Protein AF-A0A974PLM8-F1 (afdb_monomer_lite)

Sequence (100 aa):
MRSRGSGTSSMSRRLQADDLGKVLLAPVAPSREGDACLSHDVHRSNDDPGLWVVYENWRSSGDLDGHFALPHMQAFVARIPDLVEGELDLRSFTRLSGAV

Radius of gyration: 17.95 Å; chains: 1; bounding box: 34×33×64 Å

Foldseek 3Di:
DDDDDPDPPPPDLPVLLVVVVVLLCVCQVVLVVDPFWPHWDKDADPVDSQDIDIDTDGPDVVSVVVVCPDPVNVVSLVCVPVRHDDDDDDDDDDDPVVVD

Secondary structure (DSSP, 8-state):
------------THHHHHHHHHHHHTTHHHHHTSTTEEEEEEEE-SS-TT-EEEEEEES-HHHHHHHHTSHHHHHHHHHHHHHSSS---------GGG--

pLDDT: mean 78.72, std 17.42, range [29.56, 93.88]

InterPro domains:
  IPR007138 Antibiotic biosynthesis monooxygenase domain [PF03992] (16-79)
  IPR007138 Antibiotic biosynthesis monooxygenase domain [PS51725] (1-93)
  IPR011008 Dimeric alpha-beta barrel [SSF54909] (17-88)
  IPR050744 AI-2 Signaling Cycle Isomerase LsrG [PTHR33336] (16-96)

Structure (mmCIF, N/CA/C/O backbone):
data_AF-A0A974PLM8-F1
#
_entry.id   AF-A0A974PLM8-F1
#
loop_
_atom_site.group_PDB
_atom_site.id
_atom_site.type_symbol
_atom_site.label_atom_id
_atom_site.label_alt_id
_atom_site.label_comp_id
_atom_site.label_asym_id
_atom_site.label_entity_id
_atom_site.label_seq_id
_atom_site.pdbx_PDB_ins_code
_atom_site.Cartn_x
_atom_site.Cartn_y
_atom_site.Cartn_z
_atom_site.occupancy
_atom_site.B_iso_or_equiv
_atom_site.auth_seq_id
_atom_site.auth_comp_id
_atom_site.auth_asym_id
_atom_site.auth_atom_id
_atom_site.pdbx_PDB_model_num
ATOM 1 N N . MET A 1 1 ? -13.424 -1.245 49.608 1.00 39.44 1 MET A N 1
ATOM 2 C CA . MET A 1 1 ? -14.182 -2.229 48.806 1.00 39.44 1 MET A CA 1
ATOM 3 C C . MET A 1 1 ? -15.059 -1.464 47.811 1.00 39.44 1 MET A C 1
ATOM 5 O O . MET A 1 1 ? -16.099 -0.960 48.202 1.00 39.44 1 MET A O 1
ATOM 9 N N . ARG A 1 2 ? -14.612 -1.257 46.565 1.00 40.31 2 ARG A N 1
ATOM 10 C CA . ARG A 1 2 ? -15.458 -0.726 45.478 1.00 40.31 2 ARG A CA 1
ATOM 11 C C . ARG A 1 2 ? -15.510 -1.802 44.400 1.00 40.31 2 ARG A C 1
ATOM 13 O O . ARG A 1 2 ? -14.464 -2.331 44.030 1.00 40.31 2 ARG A O 1
ATOM 20 N N . SER A 1 3 ? -16.719 -2.198 44.011 1.00 35.97 3 SER A N 1
ATOM 21 C CA . SER A 1 3 ? -16.966 -3.280 43.062 1.00 35.97 3 SER A CA 1
ATOM 22 C C . SER A 1 3 ? -16.286 -2.982 41.730 1.00 35.97 3 SER A C 1
ATOM 24 O O . SER A 1 3 ? -16.479 -1.913 41.151 1.00 35.97 3 SER A O 1
ATOM 26 N N . ARG A 1 4 ? -15.505 -3.947 41.245 1.00 39.22 4 ARG A N 1
ATOM 27 C CA . ARG A 1 4 ? -15.007 -3.982 39.873 1.00 39.22 4 ARG A CA 1
ATOM 28 C C . ARG A 1 4 ? -16.212 -4.120 38.942 1.00 39.22 4 ARG A C 1
ATOM 30 O O . ARG A 1 4 ? -16.833 -5.177 38.904 1.00 39.22 4 ARG A O 1
ATOM 37 N N . GLY A 1 5 ? -16.565 -3.047 38.240 1.00 32.25 5 GLY A N 1
ATOM 38 C CA . GLY A 1 5 ? -17.449 -3.136 37.086 1.00 32.25 5 GLY A CA 1
ATOM 39 C C . GLY A 1 5 ? -16.696 -3.836 35.960 1.00 32.25 5 GLY A C 1
ATOM 40 O O . GLY A 1 5 ? -15.614 -3.395 35.579 1.00 32.25 5 GLY A O 1
ATOM 41 N N . SER A 1 6 ? -17.243 -4.947 35.471 1.00 43.91 6 SER A N 1
ATOM 42 C CA . SER A 1 6 ? -16.832 -5.537 34.201 1.00 43.91 6 SER A CA 1
ATOM 43 C C . SER A 1 6 ? -17.232 -4.558 33.100 1.00 43.91 6 SER A C 1
ATOM 45 O O . SER A 1 6 ? -18.418 -4.373 32.839 1.00 43.91 6 SER A O 1
ATOM 47 N N . GLY A 1 7 ? -16.252 -3.865 32.528 1.00 29.56 7 GLY A N 1
ATOM 48 C CA . GLY A 1 7 ? -16.438 -3.018 31.360 1.00 29.56 7 GLY A CA 1
ATOM 49 C C . GLY A 1 7 ? -15.812 -3.709 30.164 1.00 29.56 7 GLY A C 1
ATOM 50 O O . GLY A 1 7 ? -14.611 -3.587 29.943 1.00 29.56 7 GLY A O 1
ATOM 51 N N . THR A 1 8 ? -16.601 -4.448 29.391 1.00 37.09 8 THR A N 1
ATOM 52 C CA . THR A 1 8 ? -16.216 -4.814 28.028 1.00 37.09 8 THR A CA 1
ATOM 53 C C . THR A 1 8 ? -16.258 -3.531 27.201 1.00 37.09 8 THR A C 1
ATOM 55 O O . THR A 1 8 ? -17.302 -3.152 26.675 1.00 37.09 8 THR A O 1
ATOM 58 N N . SER A 1 9 ? -15.132 -2.823 27.099 1.00 32.25 9 SER A N 1
ATOM 59 C CA . SER A 1 9 ? -14.978 -1.754 26.110 1.00 32.25 9 SER A CA 1
ATOM 60 C C . SER A 1 9 ? -14.816 -2.389 24.732 1.00 32.25 9 SER A C 1
ATOM 62 O O . SER A 1 9 ? -13.717 -2.489 24.204 1.00 32.25 9 SER A O 1
ATOM 64 N N . SER A 1 10 ? -15.920 -2.834 24.135 1.00 46.06 10 SER A N 1
ATOM 65 C CA . SER A 1 10 ? -15.986 -3.047 22.690 1.00 46.06 10 SER A CA 1
ATOM 66 C C . SER A 1 10 ? -16.311 -1.703 22.038 1.00 46.06 10 SER A C 1
ATOM 68 O O . SER A 1 10 ? -17.429 -1.486 21.572 1.00 46.06 10 SER A O 1
ATOM 70 N N . MET A 1 11 ? -15.354 -0.770 22.036 1.00 37.47 11 MET A N 1
ATOM 71 C CA . MET A 1 11 ? -15.438 0.380 21.136 1.00 37.47 11 MET A CA 1
ATOM 72 C C . MET A 1 11 ? -15.032 -0.095 19.742 1.00 37.47 11 MET A C 1
ATOM 74 O O . MET A 1 11 ? -13.870 -0.333 19.442 1.00 37.47 11 MET A O 1
ATOM 78 N N . SER A 1 12 ? -16.060 -0.332 18.936 1.00 42.69 12 SER A N 1
ATOM 79 C CA . SER A 1 12 ? -16.068 -0.703 17.526 1.00 42.69 12 SER A CA 1
ATOM 80 C C . SER A 1 12 ? -14.858 -0.221 16.708 1.00 42.69 12 SER A C 1
ATOM 82 O O . SER A 1 12 ? -14.873 0.865 16.137 1.00 42.69 12 SER A O 1
ATOM 84 N N . ARG A 1 13 ? -13.886 -1.120 16.516 1.00 53.69 13 ARG A N 1
ATOM 85 C CA . ARG A 1 13 ? -12.728 -1.040 15.597 1.00 53.69 13 ARG A CA 1
ATOM 86 C C . ARG A 1 13 ? -13.087 -0.800 14.110 1.00 53.69 13 ARG A C 1
ATOM 88 O O . ARG A 1 13 ? -12.217 -0.657 13.262 1.00 53.69 13 ARG A O 1
ATOM 95 N N . ARG A 1 14 ? -14.380 -0.769 13.757 1.00 48.62 14 ARG A N 1
ATOM 96 C CA . ARG A 1 14 ? -14.861 -0.671 12.364 1.00 48.62 14 ARG A CA 1
ATOM 97 C C . ARG A 1 14 ? -14.705 0.720 11.747 1.00 48.62 14 ARG A C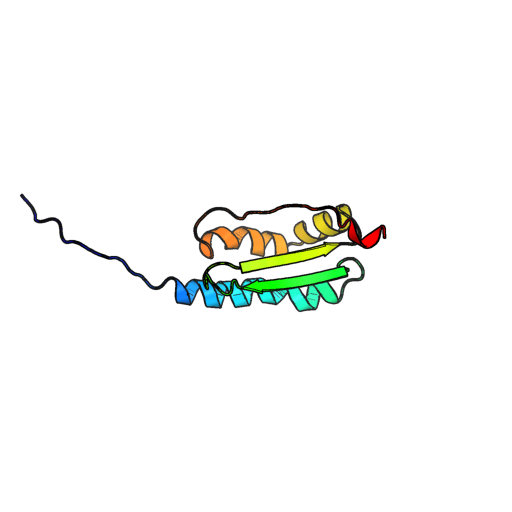 1
ATOM 99 O O . ARG A 1 14 ? -14.392 0.796 10.569 1.00 48.62 14 ARG A O 1
ATOM 106 N N . LEU A 1 15 ? -14.887 1.798 12.518 1.00 49.41 15 LEU A N 1
ATOM 107 C CA . LEU A 1 15 ? -14.768 3.164 11.977 1.00 49.41 15 LEU A CA 1
ATOM 108 C C . LEU A 1 15 ? -13.320 3.495 11.576 1.00 49.41 15 LEU A C 1
ATOM 110 O O . LEU A 1 15 ? -13.097 4.092 10.530 1.00 49.41 15 LEU A O 1
ATOM 114 N N . GLN A 1 16 ? -12.339 3.014 12.346 1.00 59.62 16 GLN A N 1
ATOM 115 C CA . GLN A 1 16 ? -10.916 3.122 11.998 1.00 59.62 16 GLN A CA 1
ATOM 116 C C . GLN A 1 16 ? -10.570 2.307 10.746 1.00 59.62 16 GLN A C 1
ATOM 118 O O . GLN A 1 16 ? -9.785 2.767 9.928 1.00 59.62 16 GLN A O 1
ATOM 123 N N . ALA A 1 17 ? -11.188 1.136 10.550 1.00 62.62 17 ALA A N 1
ATOM 124 C CA . ALA A 1 17 ? -10.915 0.289 9.388 1.00 62.62 17 ALA A CA 1
ATOM 125 C C . ALA A 1 17 ? -11.358 0.925 8.055 1.00 62.62 17 ALA A C 1
ATOM 127 O O . ALA A 1 17 ? -10.658 0.784 7.053 1.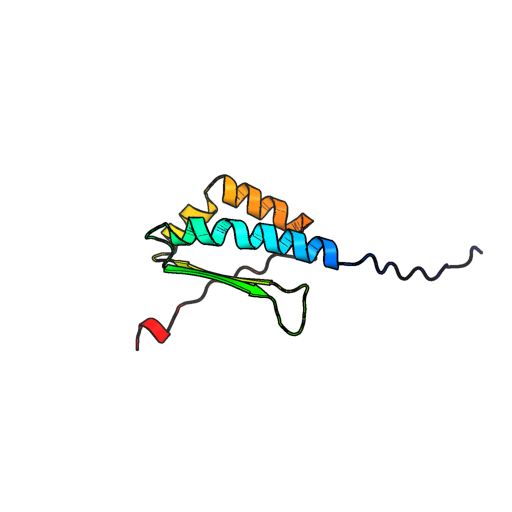00 62.62 17 ALA A O 1
ATOM 128 N N . ASP A 1 18 ? -12.489 1.636 8.031 1.00 67.69 18 ASP A N 1
ATOM 129 C CA . ASP A 1 18 ? -12.966 2.313 6.816 1.00 67.69 18 ASP A CA 1
ATOM 130 C C . ASP A 1 18 ? -12.156 3.587 6.512 1.00 67.69 18 ASP A C 1
ATOM 132 O O . ASP A 1 18 ? -11.897 3.897 5.346 1.00 67.69 18 ASP A O 1
ATOM 136 N N . ASP A 1 19 ? -11.704 4.309 7.541 1.00 79.50 19 ASP A N 1
ATOM 137 C CA . ASP A 1 19 ? -10.814 5.462 7.365 1.00 79.50 19 ASP A CA 1
ATOM 138 C C . ASP A 1 19 ? -9.391 5.044 6.978 1.00 79.50 19 ASP A C 1
ATOM 140 O O . ASP A 1 19 ? -8.780 5.682 6.117 1.00 79.50 19 ASP A O 1
ATOM 144 N N . LEU A 1 20 ? -8.899 3.925 7.514 1.00 81.81 20 LEU A N 1
ATOM 145 C CA . LEU A 1 20 ? -7.659 3.291 7.079 1.00 81.81 20 LEU A CA 1
ATOM 146 C C . LEU A 1 20 ? -7.748 2.891 5.603 1.00 81.81 20 LEU A C 1
ATOM 148 O O . LEU A 1 20 ? -6.855 3.226 4.832 1.00 81.81 20 LEU A O 1
ATOM 152 N N . GLY A 1 21 ? -8.851 2.267 5.177 1.00 86.19 21 GLY A N 1
ATOM 153 C CA . GLY A 1 21 ? -9.067 1.904 3.776 1.00 86.19 21 GLY A CA 1
ATOM 154 C C . GLY A 1 21 ? -8.974 3.103 2.825 1.00 86.19 21 GLY A C 1
ATOM 155 O O . GLY A 1 21 ? -8.271 3.035 1.820 1.00 86.19 21 GLY A O 1
ATOM 156 N N . LYS A 1 22 ? -9.608 4.239 3.152 1.00 86.50 22 LYS A N 1
ATOM 157 C CA . LYS A 1 22 ? -9.494 5.475 2.346 1.00 86.50 22 LYS A CA 1
ATOM 158 C C . LYS A 1 22 ? -8.051 5.964 2.250 1.00 86.50 22 LYS A C 1
ATOM 160 O O . LYS A 1 22 ? -7.612 6.380 1.182 1.00 86.50 22 LYS A O 1
ATOM 165 N N . VAL A 1 23 ? -7.333 5.930 3.371 1.00 84.94 23 VAL A N 1
ATOM 166 C CA . VAL A 1 23 ? -5.946 6.391 3.464 1.00 84.94 23 VAL A CA 1
ATOM 167 C C . VAL A 1 23 ? -5.008 5.479 2.665 1.00 84.94 23 VAL A C 1
ATOM 169 O O . VAL A 1 23 ? -4.166 5.991 1.934 1.00 84.94 23 VAL A O 1
ATOM 172 N N . LEU A 1 24 ? -5.202 4.157 2.719 1.00 88.19 24 LEU A N 1
ATOM 173 C CA . LEU A 1 24 ? -4.424 3.170 1.959 1.00 88.19 24 LEU A CA 1
ATOM 174 C C . LEU A 1 24 ? -4.734 3.179 0.456 1.00 88.19 24 LEU A C 1
ATOM 176 O O . LEU A 1 24 ? -3.853 2.896 -0.347 1.00 88.19 24 LEU A O 1
ATOM 180 N N . LEU A 1 25 ? -5.967 3.507 0.059 1.00 89.94 25 LEU A N 1
ATOM 181 C CA . LEU A 1 25 ? -6.368 3.545 -1.352 1.00 89.94 25 LEU A CA 1
ATOM 182 C C . LEU A 1 25 ? -5.980 4.850 -2.065 1.00 89.94 25 LEU A C 1
ATOM 184 O O . LEU A 1 25 ? -5.845 4.855 -3.288 1.00 89.94 25 LEU A O 1
ATOM 188 N N . ALA A 1 26 ? -5.786 5.949 -1.331 1.00 87.06 26 ALA A N 1
ATOM 189 C CA . ALA A 1 26 ? -5.398 7.244 -1.892 1.00 87.06 26 ALA A CA 1
ATOM 190 C C . ALA A 1 26 ? -4.119 7.221 -2.768 1.00 87.06 26 ALA A C 1
ATOM 192 O O . ALA A 1 26 ? -4.151 7.830 -3.840 1.00 87.06 26 ALA A O 1
ATOM 193 N N . PRO A 1 27 ? -3.015 6.538 -2.389 1.00 83.69 27 PRO A N 1
ATOM 194 C CA . PRO A 1 27 ? -1.798 6.492 -3.204 1.00 83.69 27 PRO A CA 1
ATOM 195 C C . PRO A 1 27 ? -1.883 5.569 -4.430 1.00 83.69 27 PRO A C 1
ATOM 197 O O . PRO A 1 27 ? -1.017 5.656 -5.293 1.00 83.69 27 PRO A O 1
ATOM 200 N N . VAL A 1 28 ? -2.913 4.724 -4.569 1.00 87.50 28 VAL A N 1
ATOM 201 C CA . VAL A 1 28 ? -2.968 3.697 -5.628 1.00 87.50 28 VAL A CA 1
ATOM 202 C C . VAL A 1 28 ? -2.896 4.300 -7.032 1.00 87.50 28 VAL A C 1
ATOM 204 O O . VAL A 1 28 ? -2.073 3.876 -7.842 1.00 87.50 28 VAL A O 1
ATOM 207 N N . ALA A 1 29 ? -3.766 5.267 -7.342 1.00 86.00 29 ALA A N 1
ATOM 208 C CA . ALA A 1 29 ? -3.794 5.875 -8.673 1.00 86.00 29 ALA A CA 1
ATOM 209 C C . ALA A 1 29 ? -2.519 6.696 -8.963 1.00 86.00 29 ALA A C 1
ATOM 211 O O . ALA A 1 29 ? -1.880 6.403 -9.971 1.00 86.00 29 ALA A O 1
ATOM 212 N N . PRO A 1 30 ? -2.069 7.611 -8.077 1.00 82.44 30 PRO A N 1
ATOM 213 C CA . PRO A 1 30 ? -0.823 8.354 -8.282 1.00 82.44 30 PRO A CA 1
ATOM 214 C C . PRO A 1 30 ? 0.419 7.470 -8.433 1.00 82.44 30 PRO A C 1
ATOM 216 O O . PRO A 1 30 ? 1.274 7.754 -9.267 1.00 82.44 30 PRO A O 1
ATOM 219 N N . SER A 1 31 ? 0.529 6.385 -7.660 1.00 80.00 31 SER A N 1
ATOM 220 C CA . SER A 1 31 ? 1.666 5.465 -7.767 1.00 80.00 31 SER A CA 1
ATOM 221 C C . SER A 1 31 ? 1.694 4.773 -9.128 1.00 80.00 31 SER A C 1
ATOM 223 O O . SER A 1 31 ? 2.753 4.681 -9.737 1.00 80.00 31 SER A O 1
ATOM 225 N N . ARG A 1 32 ? 0.534 4.354 -9.653 1.00 82.75 32 ARG A N 1
ATOM 226 C CA . ARG A 1 32 ? 0.417 3.676 -10.958 1.00 82.75 32 ARG A CA 1
ATOM 227 C C . ARG A 1 32 ? 0.635 4.592 -12.167 1.00 82.75 32 ARG A C 1
ATOM 229 O O . ARG A 1 32 ? 0.827 4.086 -13.267 1.00 82.75 32 ARG A O 1
ATOM 236 N N . GLU A 1 33 ? 0.590 5.910 -11.991 1.00 82.69 33 GLU A N 1
ATOM 237 C CA . GLU A 1 33 ? 0.918 6.872 -13.052 1.00 82.69 33 GLU A CA 1
ATOM 238 C C . GLU A 1 33 ? 2.433 7.009 -13.278 1.00 82.69 33 GLU A C 1
ATOM 240 O O . GLU A 1 33 ? 2.856 7.497 -14.324 1.00 82.69 33 GLU A O 1
ATOM 245 N N . GLY A 1 34 ? 3.260 6.587 -12.315 1.00 76.00 34 GLY A N 1
ATOM 246 C CA . GLY A 1 34 ? 4.714 6.673 -12.412 1.00 76.00 34 GLY A CA 1
ATOM 247 C C . GLY A 1 34 ? 5.355 5.427 -13.025 1.00 76.00 34 GLY A C 1
ATOM 248 O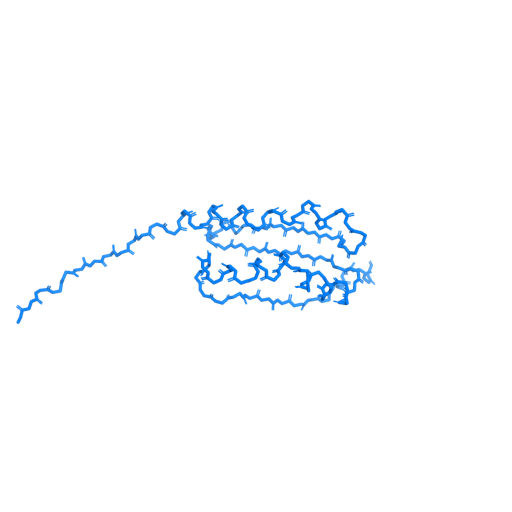 O . GLY A 1 34 ? 5.107 4.313 -12.575 1.00 76.00 34 GLY A O 1
ATOM 249 N N . ASP A 1 35 ? 6.303 5.617 -13.948 1.00 77.62 35 ASP A N 1
ATOM 250 C CA . ASP A 1 35 ? 7.064 4.527 -14.599 1.00 77.62 35 ASP A CA 1
ATOM 251 C C . ASP A 1 35 ? 7.902 3.665 -13.629 1.00 77.62 35 ASP A C 1
ATOM 253 O O . ASP A 1 35 ? 8.429 2.610 -13.990 1.00 77.62 35 ASP A O 1
ATOM 257 N N . ALA A 1 36 ? 8.081 4.137 -12.397 1.00 87.56 36 ALA A N 1
ATOM 258 C CA . ALA A 1 36 ? 8.869 3.479 -11.366 1.00 87.56 36 ALA A CA 1
ATOM 259 C C . ALA A 1 36 ? 8.075 2.437 -10.554 1.00 87.56 36 ALA A C 1
ATOM 261 O O . ALA A 1 36 ? 8.674 1.470 -10.069 1.00 87.56 36 ALA A O 1
ATOM 262 N N . CYS A 1 37 ? 6.756 2.616 -10.408 1.00 90.19 37 CYS A N 1
ATOM 263 C CA . CYS A 1 37 ? 5.882 1.691 -9.691 1.00 90.19 37 CYS A CA 1
ATOM 264 C C . CYS A 1 37 ? 5.230 0.738 -10.697 1.00 90.19 37 CYS A C 1
ATOM 266 O O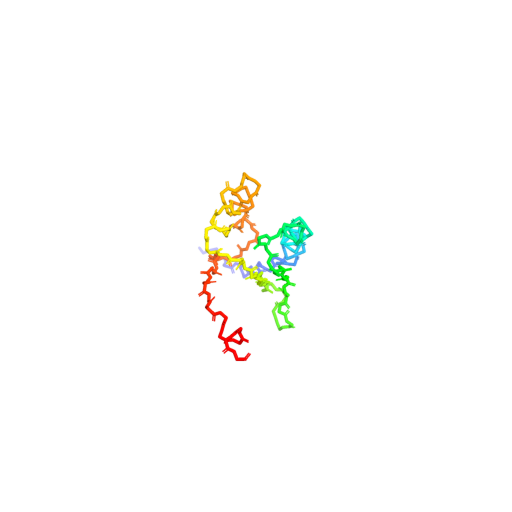 . CYS A 1 37 ? 4.373 1.119 -11.488 1.00 90.19 37 CYS A O 1
ATOM 268 N N . LEU A 1 38 ? 5.652 -0.521 -10.682 1.00 88.81 38 LEU A N 1
ATOM 269 C CA . LEU A 1 38 ? 5.205 -1.542 -11.627 1.00 88.81 38 LEU A CA 1
ATOM 270 C C . LEU A 1 38 ? 3.833 -2.112 -11.252 1.00 88.81 38 LEU A C 1
ATOM 272 O O . LEU A 1 38 ? 3.054 -2.492 -12.124 1.00 88.81 38 LEU A O 1
ATOM 276 N N . SER A 1 39 ? 3.541 -2.201 -9.954 1.00 89.44 39 SER A N 1
ATOM 277 C CA . SER A 1 39 ? 2.214 -2.538 -9.441 1.00 89.44 39 SER A CA 1
ATOM 278 C C . SER A 1 39 ? 2.026 -1.954 -8.046 1.00 89.44 39 SER A C 1
ATOM 280 O O . SER A 1 39 ? 2.988 -1.810 -7.295 1.00 89.44 39 SER A O 1
ATOM 282 N N . HIS A 1 40 ? 0.780 -1.644 -7.700 1.00 90.50 40 HIS A N 1
ATOM 283 C CA . HIS A 1 40 ? 0.406 -1.101 -6.398 1.00 90.50 40 HIS A CA 1
ATOM 284 C C . HIS A 1 40 ? -1.002 -1.590 -6.072 1.00 90.50 40 HIS A C 1
ATOM 286 O O . HIS A 1 40 ? -1.968 -1.146 -6.699 1.00 90.50 40 HIS A O 1
ATOM 292 N N . ASP A 1 41 ? -1.114 -2.535 -5.145 1.00 91.94 41 ASP A N 1
ATOM 293 C CA . ASP A 1 41 ? -2.335 -3.287 -4.877 1.00 91.94 41 ASP A CA 1
ATOM 294 C C . ASP A 1 41 ? -2.652 -3.299 -3.382 1.00 91.94 41 ASP A C 1
ATOM 296 O O . ASP A 1 41 ? -1.843 -3.715 -2.553 1.00 91.94 41 ASP A O 1
ATOM 300 N N . VAL A 1 42 ? -3.866 -2.871 -3.036 1.00 93.19 42 VAL A N 1
ATOM 301 C CA . VAL A 1 42 ? -4.362 -2.862 -1.657 1.00 93.19 42 VAL A CA 1
ATOM 302 C C . VAL A 1 42 ? -5.327 -4.021 -1.474 1.00 93.19 42 VAL A C 1
ATOM 304 O O . VAL A 1 42 ? -6.319 -4.144 -2.192 1.00 93.19 42 VAL A O 1
ATOM 307 N N . HIS A 1 43 ? -5.052 -4.852 -0.480 1.00 92.75 43 HIS A N 1
ATOM 308 C CA . HIS A 1 43 ? -5.844 -6.017 -0.128 1.00 92.75 43 HIS A CA 1
ATOM 309 C C . HIS A 1 43 ? -6.399 -5.855 1.283 1.00 92.75 43 HIS A C 1
ATOM 311 O O . HIS A 1 43 ? -5.748 -5.296 2.166 1.00 92.75 43 HIS A O 1
ATOM 317 N N . ARG A 1 44 ? -7.590 -6.403 1.506 1.00 91.88 44 ARG A N 1
ATOM 318 C CA . ARG A 1 44 ? -8.178 -6.593 2.831 1.00 91.88 44 ARG A CA 1
ATOM 319 C C . ARG A 1 44 ? -8.327 -8.089 3.063 1.00 91.88 44 ARG A C 1
ATOM 321 O O . ARG A 1 44 ? -8.717 -8.802 2.140 1.00 91.88 44 ARG A O 1
ATOM 328 N N . SER A 1 45 ? -8.006 -8.566 4.262 1.00 91.88 45 SER A N 1
ATOM 329 C CA . SER A 1 45 ? -8.198 -9.980 4.589 1.00 91.88 45 SER A CA 1
ATOM 330 C C . SER A 1 45 ? -9.683 -10.353 4.543 1.00 91.88 45 SER A C 1
ATOM 332 O O . SER A 1 45 ? -10.550 -9.580 4.953 1.00 91.88 45 SER A O 1
ATOM 334 N N . ASN A 1 46 ? -9.966 -11.559 4.046 1.00 92.56 46 ASN A N 1
ATOM 335 C CA . ASN A 1 46 ? -11.316 -12.123 4.035 1.00 92.56 46 ASN A CA 1
ATOM 336 C C . ASN A 1 46 ? -11.743 -12.622 5.424 1.00 92.56 46 ASN A C 1
ATOM 338 O O . ASN A 1 46 ? -12.937 -12.668 5.712 1.00 92.56 46 ASN A O 1
ATOM 342 N N . ASP A 1 47 ? -10.772 -12.966 6.275 1.00 93.88 47 ASP A N 1
ATOM 343 C CA . ASP A 1 47 ? -11.002 -13.553 7.599 1.00 93.88 47 ASP A CA 1
ATOM 344 C C . ASP A 1 47 ? -10.891 -12.514 8.725 1.00 93.88 47 ASP A C 1
ATOM 346 O O . ASP A 1 47 ? -11.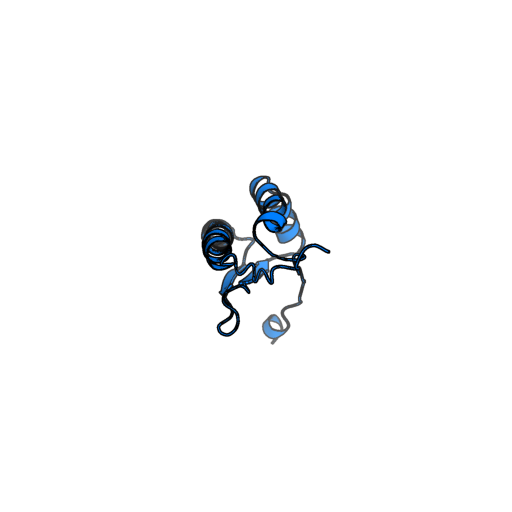524 -12.660 9.771 1.00 93.88 47 ASP A O 1
ATOM 350 N N . ASP A 1 48 ? -10.122 -11.441 8.504 1.00 87.12 48 ASP A N 1
ATOM 351 C CA . ASP A 1 48 ? -9.969 -10.331 9.448 1.00 87.12 48 ASP A CA 1
ATOM 352 C C . ASP A 1 48 ? -10.227 -8.976 8.761 1.00 87.12 48 ASP A C 1
ATOM 354 O O . ASP A 1 48 ? -9.355 -8.447 8.069 1.00 87.12 48 ASP A O 1
ATOM 358 N N . PRO A 1 49 ? -11.396 -8.345 8.976 1.00 85.06 49 PRO A N 1
ATOM 359 C CA . PRO A 1 49 ? -11.713 -7.064 8.356 1.00 85.06 49 PRO A CA 1
ATOM 360 C C . PRO A 1 49 ? -10.835 -5.900 8.852 1.00 85.06 49 PRO A C 1
ATOM 362 O O . PRO A 1 49 ? -10.918 -4.814 8.272 1.00 85.06 49 PRO A O 1
ATOM 365 N N . GLY A 1 50 ? -10.053 -6.075 9.920 1.00 84.12 50 GLY A N 1
ATOM 366 C CA . GLY A 1 50 ? -9.073 -5.102 10.400 1.00 84.12 50 GLY A CA 1
ATOM 367 C C . GLY A 1 50 ? -7.698 -5.227 9.740 1.00 84.12 50 GLY A C 1
ATOM 368 O O . GLY A 1 50 ? -6.908 -4.292 9.841 1.00 84.12 50 GLY A O 1
ATOM 369 N N . LEU A 1 51 ? -7.415 -6.334 9.046 1.00 86.56 51 LEU A N 1
ATOM 370 C CA . LEU A 1 51 ? -6.123 -6.583 8.414 1.00 86.56 51 LEU A CA 1
ATOM 371 C C . LEU A 1 51 ? -6.119 -6.121 6.954 1.00 86.56 51 LEU A C 1
ATOM 373 O O . LEU A 1 51 ? -6.921 -6.573 6.130 1.00 86.56 51 LEU A O 1
ATOM 377 N N . TRP A 1 52 ? -5.158 -5.259 6.639 1.00 90.44 52 TRP A N 1
ATOM 378 C CA . TRP A 1 52 ? -4.920 -4.726 5.304 1.00 90.44 52 TRP A CA 1
ATOM 379 C C . TRP A 1 52 ? -3.478 -4.984 4.878 1.00 90.44 52 TRP A C 1
ATOM 381 O O . TRP A 1 52 ? -2.572 -4.996 5.709 1.00 90.44 52 TRP A O 1
ATOM 391 N N . VAL A 1 53 ? -3.269 -5.177 3.578 1.00 91.81 53 VAL A N 1
ATOM 392 C CA . VAL A 1 53 ? -1.949 -5.386 2.977 1.00 91.81 53 VAL A CA 1
ATOM 393 C C . VAL A 1 53 ? -1.808 -4.464 1.778 1.00 91.81 53 VAL A C 1
ATOM 395 O O . VAL A 1 53 ? -2.636 -4.498 0.871 1.00 91.81 53 VAL A O 1
ATOM 398 N N . VAL A 1 54 ? -0.739 -3.674 1.759 1.00 91.19 54 VAL A N 1
ATOM 399 C CA . VAL A 1 54 ? -0.298 -2.944 0.569 1.00 91.19 54 VAL A CA 1
ATOM 400 C C . VAL A 1 54 ? 0.834 -3.753 -0.056 1.00 91.19 54 VAL A C 1
ATOM 402 O O . VAL A 1 54 ? 1.830 -4.044 0.604 1.00 91.19 54 VAL A O 1
ATOM 405 N N . TYR A 1 55 ? 0.643 -4.188 -1.298 1.00 93.12 55 TYR A N 1
ATOM 406 C CA . TYR A 1 55 ? 1.619 -4.954 -2.060 1.00 93.12 55 TYR A CA 1
ATOM 407 C C . TYR A 1 55 ? 2.039 -4.156 -3.286 1.00 93.12 55 TYR A C 1
ATOM 409 O O . TYR A 1 55 ? 1.212 -3.790 -4.120 1.00 93.12 55 TYR A O 1
ATOM 417 N N . GLU A 1 56 ? 3.335 -3.899 -3.397 1.00 92.25 56 GLU A N 1
ATOM 418 C CA . GLU A 1 56 ? 3.880 -3.027 -4.425 1.00 92.25 56 GLU A CA 1
ATOM 419 C C . GLU A 1 56 ? 5.087 -3.680 -5.085 1.00 92.25 56 GLU A C 1
ATOM 421 O O . GLU A 1 56 ? 5.906 -4.324 -4.426 1.00 92.25 56 GLU A O 1
ATOM 426 N N . ASN A 1 57 ? 5.215 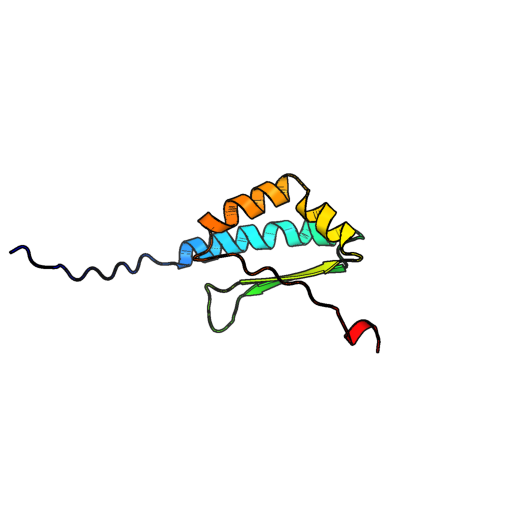-3.479 -6.392 1.00 92.62 57 ASN A N 1
ATOM 427 C CA . ASN A 1 57 ? 6.417 -3.819 -7.134 1.00 92.62 57 ASN A CA 1
ATOM 428 C C . ASN A 1 57 ? 7.037 -2.540 -7.677 1.00 92.62 57 ASN A C 1
ATOM 430 O O . ASN A 1 57 ? 6.370 -1.752 -8.341 1.00 92.62 57 ASN A O 1
ATOM 434 N N . TRP A 1 58 ? 8.333 -2.375 -7.444 1.00 92.62 58 TRP A N 1
ATOM 435 C CA . TRP A 1 58 ? 9.094 -1.206 -7.866 1.00 92.62 58 TRP A CA 1
ATOM 436 C C . TRP A 1 58 ? 10.211 -1.622 -8.811 1.00 92.62 58 TRP A C 1
ATOM 438 O O . TRP A 1 58 ? 10.770 -2.714 -8.688 1.00 92.62 58 TRP A O 1
ATOM 448 N N . ARG A 1 59 ? 10.549 -0.746 -9.759 1.00 91.50 59 ARG A N 1
ATOM 449 C CA . ARG A 1 59 ? 11.630 -0.984 -10.724 1.00 91.50 59 ARG A CA 1
ATOM 450 C C . ARG A 1 59 ? 12.988 -1.174 -10.039 1.00 91.50 59 ARG A C 1
ATOM 452 O O . ARG A 1 59 ? 13.811 -1.951 -10.520 1.00 91.50 59 ARG A O 1
ATOM 459 N N . SER A 1 60 ? 13.221 -0.483 -8.926 1.00 90.81 60 SER A N 1
ATOM 460 C CA . SER A 1 60 ? 14.416 -0.635 -8.098 1.00 90.81 60 SER A CA 1
ATOM 461 C C . SER A 1 60 ? 14.138 -0.263 -6.640 1.00 90.81 60 SER A C 1
ATOM 463 O O . SER A 1 60 ? 13.157 0.419 -6.344 1.00 90.81 60 SER A O 1
ATOM 465 N N . SER A 1 61 ? 15.025 -0.663 -5.724 1.00 88.56 61 SER A N 1
ATOM 466 C CA . SER A 1 61 ? 14.952 -0.223 -4.325 1.00 88.56 61 SER A CA 1
ATOM 467 C C . SER A 1 61 ? 15.125 1.292 -4.185 1.00 88.56 61 SER A C 1
ATOM 469 O O . SER A 1 61 ? 14.455 1.900 -3.366 1.00 88.56 61 SER A O 1
ATOM 471 N N . GLY A 1 62 ? 15.955 1.919 -5.029 1.00 92.56 62 GLY A N 1
ATOM 472 C CA . GLY A 1 62 ? 16.134 3.374 -5.021 1.00 92.56 62 GLY A CA 1
ATOM 473 C C . GLY A 1 62 ? 14.877 4.138 -5.446 1.00 92.56 62 GLY A C 1
ATOM 474 O O . GLY A 1 62 ? 14.605 5.212 -4.917 1.00 92.56 62 GLY A O 1
ATOM 475 N N . ASP A 1 63 ? 14.083 3.570 -6.358 1.00 91.12 63 ASP A N 1
ATOM 476 C CA . ASP A 1 63 ? 12.784 4.137 -6.728 1.00 91.12 63 ASP A CA 1
ATOM 477 C C . ASP A 1 63 ? 11.784 4.067 -5.547 1.00 91.12 63 ASP A C 1
ATOM 479 O O . ASP A 1 63 ? 11.057 5.031 -5.301 1.00 91.12 63 ASP A O 1
ATOM 483 N N . LEU A 1 64 ? 11.794 2.971 -4.774 1.00 90.69 64 LEU A N 1
ATOM 484 C CA . LEU A 1 64 ? 10.988 2.821 -3.553 1.00 90.69 64 LEU A CA 1
ATOM 485 C C . LEU A 1 64 ? 11.433 3.784 -2.439 1.00 90.69 64 LEU A C 1
ATOM 487 O O . LEU A 1 64 ? 10.603 4.458 -1.829 1.00 90.69 64 LEU A O 1
ATOM 491 N N . ASP A 1 65 ? 12.739 3.901 -2.201 1.00 90.44 65 ASP A N 1
ATOM 492 C CA . ASP A 1 65 ? 13.286 4.846 -1.222 1.00 90.44 65 ASP A CA 1
ATOM 493 C C . ASP A 1 65 ? 12.900 6.289 -1.584 1.00 90.44 65 ASP A C 1
ATOM 495 O O . ASP A 1 65 ? 12.476 7.071 -0.730 1.00 90.44 65 ASP A O 1
ATOM 499 N N . GLY A 1 66 ? 12.984 6.628 -2.876 1.00 90.38 66 GLY A N 1
ATOM 500 C CA . GLY A 1 66 ? 12.540 7.912 -3.409 1.00 90.38 66 GLY A CA 1
ATOM 501 C C . GLY A 1 66 ? 11.050 8.169 -3.176 1.00 90.38 66 GLY A C 1
ATOM 502 O O . GLY A 1 66 ? 10.681 9.280 -2.797 1.00 90.38 66 GLY A O 1
ATOM 503 N N . HIS A 1 67 ? 10.201 7.149 -3.334 1.00 87.12 67 HIS A N 1
ATOM 504 C CA . HIS A 1 67 ? 8.773 7.238 -3.026 1.00 87.12 67 HIS A CA 1
ATOM 505 C C . HIS A 1 67 ? 8.527 7.535 -1.540 1.00 87.12 67 HIS A C 1
ATOM 507 O O . HIS A 1 67 ? 7.806 8.481 -1.214 1.00 87.12 67 HIS A O 1
ATOM 513 N N . PHE A 1 68 ? 9.183 6.810 -0.628 1.00 87.19 68 PHE A N 1
ATOM 514 C CA . PHE A 1 68 ? 9.053 7.061 0.811 1.00 87.19 68 PHE A CA 1
ATOM 515 C C . PHE A 1 68 ? 9.614 8.418 1.247 1.00 87.19 68 PHE A C 1
ATOM 517 O O . PHE A 1 68 ? 9.155 8.971 2.247 1.00 87.19 68 PHE A O 1
ATOM 524 N N . ALA A 1 69 ? 10.565 8.995 0.511 1.00 90.50 69 ALA A N 1
ATOM 525 C CA . ALA A 1 69 ? 11.092 10.330 0.787 1.00 90.50 69 ALA A CA 1
ATOM 526 C C . ALA A 1 69 ? 10.114 11.468 0.427 1.00 90.50 69 ALA A C 1
ATOM 528 O O . ALA A 1 69 ? 10.330 12.613 0.835 1.00 90.50 69 ALA A O 1
ATOM 529 N N . LEU A 1 70 ? 9.034 11.193 -0.318 1.00 86.75 70 LEU A N 1
ATOM 530 C CA . LEU A 1 70 ? 8.064 12.217 -0.703 1.00 86.75 70 LEU A CA 1
ATOM 531 C C . LEU A 1 70 ? 7.330 12.779 0.531 1.00 86.75 70 LEU A C 1
ATOM 533 O O . LEU A 1 70 ? 6.905 12.010 1.398 1.00 86.75 70 LEU A O 1
ATOM 537 N N . PRO A 1 71 ? 7.082 14.106 0.609 1.00 88.81 71 PRO A N 1
ATOM 538 C CA . PRO A 1 71 ? 6.456 14.718 1.784 1.00 88.81 71 PRO A CA 1
ATOM 539 C C . PRO A 1 71 ? 5.097 14.119 2.164 1.00 88.81 71 PRO A C 1
ATOM 541 O O . PRO A 1 71 ? 4.793 13.964 3.345 1.00 88.81 71 PRO A O 1
ATOM 544 N N . HIS A 1 72 ? 4.277 13.753 1.174 1.00 80.12 72 HIS A N 1
ATOM 545 C CA . HIS A 1 72 ? 2.975 13.137 1.429 1.00 80.12 72 HIS A CA 1
ATOM 546 C C . HIS A 1 72 ? 3.098 11.700 1.954 1.00 80.12 72 HIS A C 1
ATOM 548 O O . HIS A 1 72 ? 2.267 11.297 2.763 1.00 80.12 72 HIS A O 1
ATOM 554 N N . MET A 1 73 ? 4.141 10.957 1.564 1.00 85.00 73 MET A N 1
ATOM 555 C CA . MET A 1 73 ? 4.406 9.614 2.087 1.00 85.00 73 MET A CA 1
ATOM 556 C C . MET A 1 73 ? 4.941 9.664 3.517 1.00 85.00 73 MET A C 1
ATOM 558 O O . MET A 1 73 ? 4.486 8.899 4.361 1.00 85.00 73 MET A O 1
ATOM 562 N N . GLN A 1 74 ? 5.811 10.623 3.839 1.00 88.44 74 GLN A N 1
ATOM 563 C CA . GLN A 1 74 ? 6.238 10.877 5.222 1.00 88.44 74 GLN A CA 1
ATOM 564 C C . GLN A 1 74 ? 5.048 11.242 6.123 1.00 88.44 74 GLN A C 1
ATOM 566 O O . GLN A 1 74 ? 4.888 10.688 7.211 1.00 88.44 74 GLN A O 1
ATOM 571 N N . ALA A 1 75 ? 4.162 12.124 5.645 1.00 85.75 75 ALA A N 1
ATOM 572 C CA . ALA A 1 75 ? 2.931 12.469 6.352 1.00 85.75 75 ALA A CA 1
ATOM 573 C C . ALA A 1 75 ? 1.982 11.267 6.500 1.00 85.75 75 ALA A C 1
ATOM 575 O O . ALA A 1 75 ? 1.331 11.123 7.531 1.00 85.75 75 ALA A O 1
ATOM 576 N N . PHE A 1 76 ? 1.907 10.396 5.493 1.00 81.56 76 PHE A N 1
ATOM 577 C CA . PHE A 1 76 ? 1.134 9.158 5.546 1.00 81.56 76 PHE A CA 1
ATOM 578 C C . PHE A 1 76 ? 1.690 8.187 6.599 1.00 81.56 76 PHE A C 1
ATOM 580 O O . PHE A 1 76 ? 0.941 7.763 7.476 1.00 81.56 76 PHE A O 1
ATOM 587 N N . VAL A 1 77 ? 2.997 7.900 6.578 1.00 82.50 77 VAL A N 1
ATOM 588 C CA . VAL A 1 77 ? 3.659 6.998 7.539 1.00 82.50 77 VAL A CA 1
ATOM 589 C C . VAL A 1 77 ? 3.481 7.502 8.971 1.00 82.50 77 VAL A C 1
ATOM 591 O O . VAL A 1 77 ? 3.165 6.717 9.861 1.00 82.50 77 VAL A O 1
ATOM 594 N N . ALA A 1 78 ? 3.589 8.814 9.192 1.00 85.62 78 ALA A N 1
ATOM 595 C CA . ALA A 1 78 ? 3.380 9.420 10.506 1.00 85.62 78 ALA A CA 1
ATOM 596 C C . ALA A 1 78 ? 1.953 9.236 11.058 1.00 85.62 78 ALA A C 1
ATOM 598 O O . ALA A 1 78 ? 1.769 9.275 12.270 1.00 85.62 78 ALA A O 1
ATOM 599 N N . ARG A 1 79 ? 0.949 9.029 10.193 1.00 82.31 79 ARG A N 1
ATOM 600 C CA . ARG A 1 79 ? -0.453 8.810 10.591 1.00 82.31 79 ARG A CA 1
ATOM 601 C C . ARG A 1 79 ? -0.797 7.347 10.854 1.00 82.31 79 ARG A C 1
ATOM 603 O O . ARG A 1 79 ? -1.829 7.088 11.462 1.00 82.31 79 ARG A O 1
ATOM 610 N N . ILE A 1 80 ? 0.022 6.395 10.401 1.00 78.19 80 ILE A N 1
ATOM 611 C CA . ILE A 1 80 ? -0.244 4.957 10.565 1.00 78.19 80 ILE A CA 1
ATOM 612 C C . ILE A 1 80 ? -0.493 4.575 12.038 1.00 78.19 80 ILE A C 1
ATOM 614 O O . ILE A 1 80 ? -1.503 3.913 12.275 1.00 78.19 80 ILE A O 1
ATOM 618 N N . PRO A 1 81 ? 0.312 5.016 13.031 1.00 80.94 81 PRO A N 1
ATOM 619 C CA . PRO A 1 81 ? 0.098 4.646 14.436 1.00 80.94 81 PRO A CA 1
ATOM 620 C C . PRO A 1 81 ? -1.261 5.074 15.010 1.00 80.94 81 PRO A C 1
ATOM 622 O O . PRO A 1 81 ? -1.744 4.457 15.953 1.00 80.94 81 PRO A O 1
ATOM 625 N N . ASP A 1 82 ? -1.890 6.104 14.437 1.00 82.12 82 ASP A N 1
ATOM 626 C CA . ASP A 1 82 ? -3.219 6.567 14.851 1.00 82.12 82 ASP A CA 1
ATOM 627 C C . ASP A 1 82 ? -4.357 5.757 14.199 1.00 82.12 82 ASP A C 1
ATOM 629 O O . ASP A 1 82 ? -5.513 5.843 14.620 1.00 82.12 82 ASP A O 1
ATOM 633 N N . LEU A 1 83 ? -4.049 5.003 13.139 1.00 77.31 83 LEU A N 1
ATOM 634 C CA . LEU A 1 83 ? -5.019 4.298 12.295 1.00 77.31 83 LEU A CA 1
ATOM 635 C C . LEU A 1 83 ? -5.010 2.778 12.495 1.00 77.31 83 LEU A C 1
ATOM 637 O O . LEU A 1 83 ? -5.993 2.123 12.145 1.00 77.31 83 LEU A O 1
ATOM 641 N N . VAL A 1 84 ? -3.927 2.213 13.036 1.00 78.12 84 VAL A N 1
ATOM 642 C CA . VAL A 1 84 ? -3.771 0.769 13.253 1.00 78.12 84 VAL A CA 1
ATOM 643 C C . VAL A 1 84 ? -3.455 0.463 14.711 1.00 78.12 84 VAL A C 1
ATOM 645 O O . VAL A 1 84 ? -2.830 1.252 15.411 1.00 78.12 84 VAL A O 1
ATOM 648 N N . GLU A 1 85 ? -3.866 -0.713 15.177 1.00 79.19 85 GLU A N 1
ATOM 649 C CA . GLU A 1 85 ? -3.373 -1.229 16.451 1.00 79.19 85 GLU A CA 1
ATOM 650 C C . GLU A 1 85 ? -2.092 -2.032 16.227 1.00 79.19 85 GLU A C 1
ATOM 652 O O . GLU A 1 85 ? -2.104 -3.023 15.499 1.00 79.19 85 GLU A O 1
ATOM 657 N N . GLY A 1 86 ? -1.009 -1.633 16.895 1.00 75.50 86 GLY A N 1
ATOM 658 C CA . GLY A 1 86 ? 0.290 -2.298 16.804 1.00 75.50 86 GLY A CA 1
ATOM 659 C C . GLY A 1 86 ? 1.269 -1.584 15.874 1.00 75.50 86 GLY A C 1
ATOM 660 O O . GLY A 1 86 ? 1.105 -0.408 15.555 1.00 75.50 86 GLY A O 1
ATOM 661 N N . GLU A 1 87 ? 2.326 -2.295 15.488 1.00 73.69 87 GLU A N 1
ATOM 662 C CA . GLU A 1 87 ? 3.376 -1.770 14.615 1.00 73.69 87 GLU A CA 1
ATOM 663 C C . GLU A 1 87 ? 3.085 -2.081 13.144 1.00 73.69 87 GLU A C 1
ATOM 665 O O . GLU A 1 87 ? 2.487 -3.104 12.807 1.00 73.69 87 GLU A O 1
ATOM 670 N N . LEU A 1 88 ? 3.546 -1.198 12.257 1.00 79.62 88 LEU A N 1
ATOM 671 C CA . LEU A 1 88 ? 3.555 -1.450 10.821 1.00 79.62 88 LEU A CA 1
ATOM 672 C C . LEU A 1 88 ? 4.559 -2.568 10.499 1.00 79.62 88 LEU A C 1
ATOM 674 O O . LEU A 1 88 ? 5.758 -2.400 10.712 1.00 79.62 88 LEU A O 1
ATOM 678 N N . ASP A 1 89 ? 4.084 -3.676 9.932 1.00 86.38 89 ASP A N 1
ATOM 679 C CA . ASP A 1 89 ? 4.944 -4.746 9.417 1.00 86.38 89 ASP A CA 1
ATOM 680 C C . ASP A 1 89 ? 5.318 -4.464 7.954 1.00 86.38 89 ASP A C 1
ATOM 682 O O . ASP A 1 89 ? 4.523 -4.691 7.040 1.00 86.38 89 ASP A O 1
ATOM 686 N N . LEU A 1 90 ? 6.528 -3.943 7.731 1.00 85.81 90 LEU A N 1
ATOM 687 C CA . LEU A 1 90 ? 7.069 -3.670 6.400 1.00 85.81 90 LEU A CA 1
ATOM 688 C C . LEU A 1 90 ? 8.135 -4.706 6.037 1.00 85.81 90 LEU A C 1
ATOM 690 O O . LEU A 1 90 ? 9.142 -4.856 6.731 1.00 85.81 90 LEU A O 1
ATOM 694 N N . ARG A 1 91 ? 7.945 -5.397 4.909 1.00 90.19 91 ARG A N 1
ATOM 695 C CA . ARG A 1 91 ? 8.857 -6.448 4.439 1.00 90.19 91 ARG A CA 1
ATOM 696 C C . ARG A 1 91 ? 9.180 -6.284 2.963 1.00 90.19 91 ARG A C 1
ATOM 698 O O . ARG A 1 91 ? 8.311 -5.962 2.162 1.00 90.19 91 ARG A O 1
ATOM 705 N N . SER A 1 92 ? 10.432 -6.559 2.611 1.00 89.88 92 SER A N 1
ATOM 706 C CA . SER A 1 92 ? 10.910 -6.584 1.226 1.00 89.88 92 SER A CA 1
ATOM 707 C C . SER A 1 92 ? 11.113 -8.020 0.757 1.00 89.88 92 SER A C 1
ATOM 709 O O . SER A 1 92 ? 11.631 -8.854 1.499 1.00 89.88 92 SER A O 1
ATOM 711 N N . PHE A 1 93 ? 10.734 -8.301 -0.489 1.00 91.31 93 PHE A N 1
ATOM 712 C CA . PHE A 1 93 ? 10.838 -9.628 -1.090 1.00 91.31 93 PHE A CA 1
ATOM 713 C C . PHE A 1 93 ? 11.393 -9.539 -2.511 1.00 91.31 93 PHE A C 1
ATOM 715 O O . PHE A 1 93 ? 11.105 -8.596 -3.243 1.00 91.31 93 PHE A O 1
ATOM 722 N N . THR A 1 94 ? 12.139 -10.562 -2.930 1.00 89.88 94 THR A N 1
ATOM 723 C CA . THR A 1 94 ? 12.588 -10.708 -4.320 1.00 89.88 94 THR A CA 1
ATOM 724 C C . THR A 1 94 ? 11.567 -11.520 -5.109 1.00 89.88 94 THR A C 1
ATOM 726 O O . THR A 1 94 ? 11.273 -12.667 -4.761 1.00 89.88 94 THR A O 1
ATOM 729 N N . ARG A 1 95 ? 11.049 -10.968 -6.212 1.00 89.31 95 ARG A N 1
ATOM 730 C CA . ARG A 1 95 ? 10.154 -11.701 -7.117 1.00 89.31 95 ARG A CA 1
ATOM 731 C C . ARG A 1 95 ? 10.938 -12.746 -7.920 1.00 89.31 95 ARG A C 1
ATOM 733 O O . ARG A 1 95 ? 11.572 -12.420 -8.917 1.00 89.31 95 ARG A O 1
ATOM 740 N N . LEU A 1 96 ? 10.835 -14.017 -7.530 1.00 91.88 96 LEU A N 1
ATOM 741 C CA . LEU A 1 96 ? 11.485 -15.128 -8.245 1.00 91.88 96 LEU A CA 1
ATOM 742 C C . LEU A 1 96 ? 10.780 -15.499 -9.558 1.00 91.88 96 LEU A C 1
ATOM 744 O O . LEU A 1 96 ? 11.425 -15.949 -10.497 1.00 91.88 96 LEU A O 1
ATOM 748 N N . SER A 1 97 ? 9.469 -15.257 -9.666 1.00 88.12 97 SER A N 1
ATOM 749 C CA . SER A 1 97 ? 8.695 -15.567 -10.878 1.00 88.12 97 SER A CA 1
ATOM 750 C C . SER A 1 97 ? 8.988 -14.651 -12.070 1.00 88.12 97 SER A C 1
ATOM 752 O O . SER A 1 97 ? 8.445 -14.867 -13.144 1.00 88.12 97 SER A O 1
ATOM 754 N N . GLY A 1 98 ? 9.806 -13.607 -11.899 1.00 77.62 98 GLY A N 1
ATOM 755 C CA . GLY A 1 98 ? 10.315 -12.813 -13.020 1.00 77.62 98 GLY A CA 1
ATOM 756 C C . GLY A 1 98 ? 11.523 -13.440 -13.716 1.00 77.62 98 GLY A C 1
ATOM 757 O O . GLY A 1 98 ? 11.908 -12.967 -14.777 1.00 77.62 98 GLY A O 1
ATOM 758 N N . ALA A 1 99 ? 12.127 -14.467 -13.111 1.00 76.00 99 ALA A N 1
ATOM 759 C CA . ALA A 1 99 ? 13.327 -15.130 -13.612 1.00 76.00 99 ALA A CA 1
ATOM 760 C C . ALA A 1 99 ? 13.039 -16.442 -14.366 1.00 76.00 99 ALA A C 1
ATOM 762 O O . ALA A 1 99 ? 13.985 -17.118 -14.771 1.00 76.00 99 ALA A O 1
ATOM 763 N N . VAL A 1 100 ? 11.763 -16.814 -14.517 1.00 70.75 100 VAL A N 1
ATOM 764 C CA . VAL A 1 100 ? 11.299 -18.040 -15.191 1.00 70.75 100 VAL A CA 1
ATOM 765 C C . VAL A 1 100 ? 10.418 -17.720 -16.384 1.00 70.75 100 VAL A C 1
ATOM 767 O O . VAL A 1 100 ? 9.695 -16.700 -16.320 1.00 70.75 100 VAL A O 1
#

Organism: NCBI:txid2528964